Protein AF-Q9Y7H3-F1 (afdb_monomer)

Sequence (99 aa):
MFSEVKSAMQKPTRKYTYREVDESEVISALEDLFVIRPQTLRNICKHFVSELTLGLKEDGHTLKMIPSYVTRRPTGKETGSYLALDLGGTNFRVCEVYL

Radius of gyration: 32.37 Å; Cα contacts (8 Å, |Δi|>4): 47; chains: 1; bounding box: 44×62×95 Å

Structure (mmCIF, N/CA/C/O backbone):
data_AF-Q9Y7H3-F1
#
_entry.id   AF-Q9Y7H3-F1
#
loop_
_atom_site.group_PDB
_atom_site.id
_atom_site.type_symbol
_atom_site.label_atom_id
_atom_site.label_alt_id
_atom_site.label_comp_id
_atom_site.label_asym_id
_atom_site.label_entity_id
_atom_site.label_seq_id
_atom_site.pdbx_PDB_ins_code
_atom_site.Cartn_x
_atom_site.Cartn_y
_atom_site.Cartn_z
_atom_site.occupancy
_atom_site.B_iso_or_equiv
_atom_site.auth_seq_id
_atom_site.auth_comp_id
_atom_site.auth_asym_id
_atom_site.auth_atom_id
_atom_site.pdbx_PDB_model_num
ATOM 1 N N . MET A 1 1 ? 18.268 -50.950 -66.912 1.00 42.12 1 MET A N 1
ATOM 2 C CA . MET A 1 1 ? 17.359 -49.828 -67.224 1.00 42.12 1 MET A CA 1
ATOM 3 C C . MET A 1 1 ? 16.763 -49.295 -65.919 1.00 42.12 1 MET A C 1
ATOM 5 O O . MET A 1 1 ? 15.560 -49.300 -65.727 1.00 42.12 1 MET A O 1
ATOM 9 N N . PHE A 1 2 ? 17.631 -48.914 -64.977 1.00 36.56 2 PHE A N 1
ATOM 10 C CA . PHE A 1 2 ? 17.257 -48.379 -63.665 1.00 36.56 2 PHE A CA 1
ATOM 11 C C . PHE A 1 2 ? 17.899 -46.999 -63.557 1.00 36.56 2 PHE A C 1
ATOM 13 O O . PHE A 1 2 ? 18.982 -46.857 -63.000 1.00 36.56 2 PHE A O 1
ATOM 20 N N . SER A 1 3 ? 17.299 -46.003 -64.204 1.00 38.12 3 SER A N 1
ATOM 21 C CA . SER A 1 3 ? 17.859 -44.648 -64.233 1.00 38.12 3 SER A CA 1
ATOM 22 C C . SER A 1 3 ? 16.806 -43.555 -64.384 1.00 38.12 3 SER A C 1
ATOM 24 O O . SER A 1 3 ? 17.109 -42.519 -64.956 1.00 38.12 3 SER A O 1
ATOM 26 N N . GLU A 1 4 ? 15.586 -43.746 -63.876 1.00 49.88 4 GLU A N 1
ATOM 27 C CA . GLU A 1 4 ? 14.541 -42.713 -63.962 1.00 49.88 4 GLU A CA 1
ATOM 28 C C . GLU A 1 4 ? 13.624 -42.696 -62.736 1.00 49.88 4 GLU A C 1
ATOM 30 O O . GLU A 1 4 ? 12.419 -42.862 -62.844 1.00 49.88 4 GLU A O 1
ATOM 35 N N . VAL A 1 5 ? 14.173 -42.466 -61.541 1.00 50.09 5 VAL A N 1
ATOM 36 C CA . VAL A 1 5 ? 13.374 -41.923 -60.428 1.00 50.09 5 VAL A CA 1
ATOM 37 C C . VAL A 1 5 ? 14.278 -41.091 -59.524 1.00 50.09 5 VAL A C 1
ATOM 39 O O . VAL A 1 5 ? 14.807 -41.649 -58.577 1.00 50.09 5 VAL A O 1
ATOM 42 N N . LYS A 1 6 ? 14.471 -39.792 -59.809 1.00 41.72 6 LYS A N 1
ATOM 43 C CA . LYS A 1 6 ? 14.640 -38.693 -58.818 1.00 41.72 6 LYS A CA 1
ATOM 44 C C . LYS A 1 6 ? 14.472 -37.336 -59.519 1.00 41.72 6 LYS A C 1
ATOM 46 O O . LYS A 1 6 ? 15.415 -36.561 -59.636 1.00 41.72 6 LYS A O 1
ATOM 51 N N . SER A 1 7 ? 13.262 -37.056 -60.005 1.00 43.91 7 SER A N 1
ATOM 52 C CA . SER A 1 7 ? 12.891 -35.698 -60.411 1.00 43.91 7 SER A CA 1
ATOM 53 C C . SER A 1 7 ? 12.500 -34.876 -59.179 1.00 43.91 7 SER A C 1
ATOM 55 O O . SER A 1 7 ? 11.591 -35.240 -58.439 1.00 43.91 7 SER A O 1
ATOM 57 N N . ALA A 1 8 ? 13.259 -33.799 -58.976 1.00 54.97 8 ALA A N 1
ATOM 58 C CA . ALA A 1 8 ? 12.894 -32.520 -58.373 1.00 54.97 8 ALA A CA 1
ATOM 59 C C . ALA A 1 8 ? 12.060 -32.500 -57.072 1.00 54.97 8 ALA A C 1
ATOM 61 O O . ALA A 1 8 ? 10.844 -32.350 -57.089 1.00 54.97 8 ALA A O 1
ATOM 62 N N . MET A 1 9 ? 12.761 -32.413 -55.937 1.00 47.75 9 MET A N 1
ATOM 63 C CA . MET A 1 9 ? 12.368 -31.528 -54.830 1.00 47.75 9 MET A CA 1
ATOM 64 C C . MET A 1 9 ? 13.626 -30.941 -54.177 1.00 47.75 9 MET A C 1
ATOM 66 O O . MET A 1 9 ? 14.034 -31.336 -53.085 1.00 47.75 9 MET A O 1
ATOM 70 N N . GLN A 1 10 ? 14.264 -29.983 -54.853 1.00 49.62 10 GLN A N 1
ATOM 71 C CA . GLN A 1 10 ? 15.237 -29.111 -54.198 1.00 49.62 10 GLN A CA 1
ATOM 72 C C . GLN A 1 10 ? 14.445 -28.170 -53.277 1.00 49.62 10 GLN A C 1
ATOM 74 O O . GLN A 1 10 ? 13.910 -27.155 -53.721 1.00 49.62 10 GLN A O 1
ATOM 79 N N . LYS A 1 11 ? 14.302 -28.530 -51.996 1.00 42.25 11 LYS A N 1
ATOM 80 C CA . LYS A 1 11 ? 13.729 -27.616 -50.997 1.00 42.25 11 LYS A CA 1
ATOM 81 C C . LYS A 1 11 ? 14.618 -26.366 -50.943 1.00 42.25 11 LYS A C 1
ATOM 83 O O . LYS A 1 11 ? 15.838 -26.528 -50.874 1.00 42.25 11 LYS A O 1
ATOM 88 N N . PRO A 1 12 ? 14.065 -25.143 -50.984 1.00 46.38 12 PRO A N 1
ATOM 89 C CA . PRO A 1 12 ? 14.879 -23.940 -50.911 1.00 46.38 12 PRO A CA 1
ATOM 90 C C . PRO A 1 12 ? 15.549 -23.887 -49.536 1.00 46.38 12 PRO A C 1
ATOM 92 O O . PRO A 1 12 ? 14.916 -23.569 -48.531 1.00 46.38 12 PRO A O 1
ATOM 95 N N . THR A 1 13 ? 16.837 -24.220 -49.469 1.00 56.69 13 THR A N 1
ATOM 96 C CA . THR A 1 13 ? 17.657 -23.997 -48.279 1.00 56.69 13 THR A CA 1
ATOM 97 C C . THR A 1 13 ? 17.943 -22.506 -48.208 1.00 56.69 13 THR A C 1
ATOM 99 O O . THR A 1 13 ? 18.918 -22.001 -48.765 1.00 56.69 13 THR A O 1
ATOM 102 N N . ARG A 1 14 ? 17.034 -21.768 -47.567 1.00 62.16 14 ARG A N 1
ATOM 103 C CA . ARG A 1 14 ? 17.245 -20.362 -47.235 1.00 62.16 14 ARG A CA 1
ATOM 104 C C . ARG A 1 14 ? 18.494 -20.306 -46.351 1.00 62.16 14 ARG A C 1
ATOM 106 O O . ARG A 1 14 ? 18.481 -20.817 -45.235 1.00 62.16 14 ARG A O 1
ATOM 113 N N . LYS A 1 15 ? 19.597 -19.770 -46.880 1.00 55.81 15 LYS A N 1
ATOM 114 C CA . LYS A 1 15 ? 20.834 -19.577 -46.117 1.00 55.81 15 LYS A CA 1
ATOM 115 C C . LYS A 1 15 ? 20.552 -18.520 -45.051 1.00 55.81 15 LYS A C 1
ATOM 117 O O . LYS A 1 15 ? 20.526 -17.334 -45.359 1.00 55.81 15 LYS A O 1
ATOM 122 N N . TYR A 1 16 ? 20.282 -18.948 -43.823 1.00 56.31 16 TYR A N 1
ATOM 123 C CA . TYR A 1 16 ? 20.305 -18.051 -42.677 1.00 56.31 16 TYR A CA 1
ATOM 124 C C . TYR A 1 16 ? 21.769 -17.769 -42.356 1.00 56.31 16 TYR A C 1
ATOM 126 O O . TYR A 1 16 ? 22.506 -18.655 -41.935 1.00 56.31 16 TYR A O 1
ATOM 134 N N . THR A 1 17 ? 22.210 -16.546 -42.616 1.00 57.94 17 THR A N 1
ATOM 135 C CA . THR A 1 17 ? 23.464 -16.037 -42.066 1.00 57.94 17 THR A CA 1
ATOM 136 C C . THR A 1 17 ? 23.180 -15.596 -40.639 1.00 57.94 17 THR A C 1
ATOM 138 O O . THR A 1 17 ? 22.495 -14.593 -40.435 1.00 57.94 17 THR A O 1
ATOM 141 N N . TYR A 1 18 ? 23.663 -16.353 -39.655 1.00 59.81 18 TYR A N 1
ATOM 142 C CA . TYR A 1 18 ? 23.725 -15.862 -38.283 1.00 59.81 18 TYR A CA 1
ATOM 143 C C . TYR A 1 18 ? 24.751 -14.731 -38.258 1.00 59.81 18 TYR A C 1
ATOM 145 O O . TYR A 1 18 ? 25.905 -14.931 -38.635 1.00 59.81 18 TYR A O 1
ATOM 153 N N . ARG A 1 19 ? 24.311 -13.526 -37.889 1.00 71.06 19 ARG A N 1
ATOM 154 C CA . ARG A 1 19 ? 25.246 -12.481 -37.477 1.00 71.06 19 ARG A CA 1
ATOM 155 C C . ARG A 1 19 ? 25.797 -12.928 -36.129 1.00 71.06 19 ARG A C 1
ATOM 157 O O . ARG A 1 19 ? 25.005 -13.319 -35.273 1.00 71.06 19 ARG A O 1
ATOM 164 N N . GLU A 1 20 ? 27.111 -12.893 -35.953 1.00 72.69 20 GLU A N 1
ATOM 165 C CA . GLU A 1 20 ? 27.669 -12.917 -34.603 1.00 72.69 20 GLU A CA 1
ATOM 166 C C . GLU A 1 20 ? 27.073 -11.719 -33.866 1.00 72.69 20 GLU A C 1
ATOM 168 O O . GLU A 1 20 ? 27.152 -10.582 -34.336 1.00 72.69 20 GLU A O 1
ATOM 173 N N . VAL A 1 21 ? 26.343 -12.016 -32.798 1.00 75.25 21 VAL A N 1
ATOM 174 C CA . VAL A 1 21 ? 25.730 -11.008 -31.947 1.00 75.25 21 VAL A CA 1
ATOM 175 C C . VAL A 1 21 ? 26.715 -10.761 -30.825 1.00 75.25 21 VAL A C 1
ATOM 177 O O . VAL A 1 21 ? 27.121 -11.704 -30.148 1.00 75.25 21 VAL A O 1
ATOM 180 N N . ASP A 1 22 ? 27.100 -9.507 -30.644 1.00 85.38 22 ASP A N 1
ATOM 181 C CA . ASP A 1 22 ? 27.844 -9.115 -29.462 1.00 85.38 22 ASP A CA 1
ATOM 182 C C . ASP A 1 22 ? 26.903 -9.210 -28.253 1.00 85.38 22 ASP A C 1
ATOM 184 O O . ASP A 1 22 ? 25.923 -8.470 -28.139 1.00 85.38 22 ASP A O 1
ATOM 188 N N . GLU A 1 23 ? 27.174 -10.161 -27.361 1.00 88.56 23 GLU A N 1
ATOM 189 C CA . GLU A 1 23 ? 26.385 -10.367 -26.145 1.00 88.56 23 GLU A CA 1
ATOM 190 C C . GLU A 1 23 ? 26.326 -9.095 -25.290 1.00 88.56 23 GLU A C 1
ATOM 192 O O . GLU A 1 23 ? 25.303 -8.828 -24.658 1.00 88.56 23 GLU A O 1
ATOM 197 N N . SER A 1 24 ? 27.380 -8.271 -25.314 1.00 89.44 24 SER A N 1
ATOM 198 C CA . SER A 1 24 ? 27.429 -7.024 -24.552 1.00 89.44 24 SER A CA 1
ATOM 199 C C . SER A 1 24 ? 26.445 -5.975 -25.078 1.00 89.44 24 SER A C 1
ATOM 201 O O . SER A 1 24 ? 25.815 -5.275 -24.283 1.00 89.44 24 SER A O 1
ATOM 203 N N .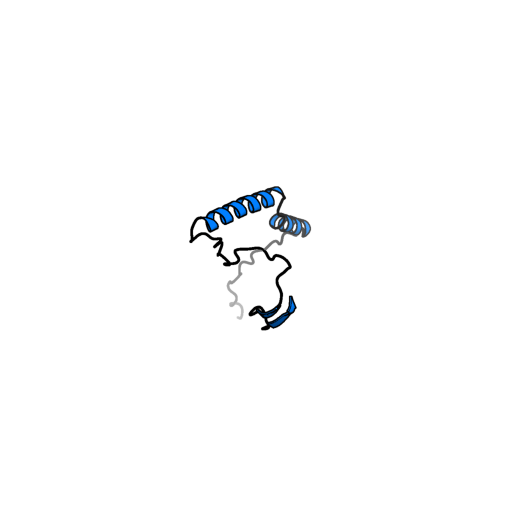 GLU A 1 25 ? 26.229 -5.923 -26.396 1.00 89.31 25 GLU A N 1
ATOM 204 C CA . GLU A 1 25 ? 25.244 -5.038 -27.027 1.00 89.31 25 GLU A CA 1
ATOM 205 C C . GLU A 1 25 ? 23.820 -5.441 -26.624 1.00 89.31 25 GLU A C 1
ATOM 207 O O . GLU A 1 25 ? 22.995 -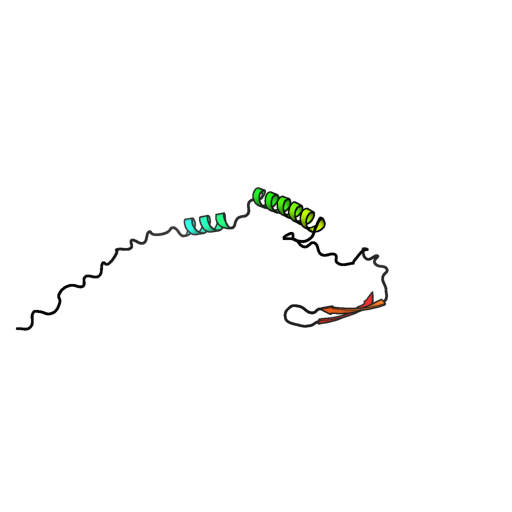4.592 -26.278 1.00 89.31 25 GLU A O 1
ATOM 212 N N . VAL A 1 26 ? 23.542 -6.748 -26.589 1.00 92.81 26 VAL A N 1
ATOM 213 C CA . VAL A 1 26 ? 22.238 -7.272 -26.159 1.00 92.81 26 VAL A CA 1
ATOM 214 C C . VAL A 1 26 ? 21.992 -6.991 -24.683 1.00 92.81 26 VAL A C 1
ATOM 216 O O . VAL A 1 26 ? 20.903 -6.542 -24.324 1.00 92.81 26 VAL A O 1
ATOM 219 N N . ILE A 1 27 ? 22.985 -7.236 -23.825 1.00 94.81 27 ILE A N 1
ATOM 220 C CA . ILE A 1 27 ? 22.866 -6.990 -22.385 1.00 94.81 27 ILE A CA 1
ATOM 221 C C . ILE A 1 27 ? 22.632 -5.502 -22.123 1.00 94.81 27 ILE A C 1
ATO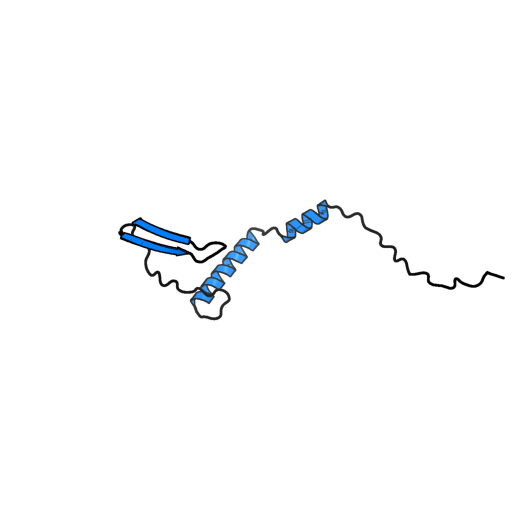M 223 O O . ILE A 1 27 ? 21.685 -5.169 -21.419 1.00 94.81 27 ILE A O 1
ATOM 227 N N . SER A 1 28 ? 23.403 -4.609 -22.748 1.00 94.62 28 SER A N 1
ATOM 228 C CA . SER A 1 28 ? 23.218 -3.163 -22.586 1.00 94.62 28 SER A CA 1
ATOM 229 C C . SER A 1 28 ? 21.832 -2.703 -23.049 1.00 94.62 28 SER A C 1
ATOM 231 O O . SER A 1 28 ? 21.197 -1.895 -22.372 1.00 94.62 28 SER A O 1
ATOM 233 N N . ALA A 1 29 ? 21.327 -3.239 -24.164 1.00 93.75 29 ALA A N 1
ATOM 234 C CA . ALA A 1 29 ? 19.982 -2.927 -24.638 1.00 93.75 29 ALA A CA 1
ATOM 235 C C . ALA A 1 29 ? 18.893 -3.422 -23.669 1.00 93.75 29 ALA A C 1
ATOM 237 O O . ALA A 1 29 ? 17.899 -2.730 -23.448 1.00 93.75 29 ALA A O 1
ATOM 238 N N . LEU A 1 30 ? 19.073 -4.605 -23.070 1.00 95.38 30 LEU A N 1
ATOM 239 C CA . LEU A 1 30 ? 18.165 -5.125 -22.046 1.00 95.38 30 LEU A CA 1
ATOM 240 C C . LEU A 1 30 ? 18.215 -4.278 -20.774 1.00 95.38 30 LEU A C 1
ATOM 242 O O . LEU A 1 30 ? 17.166 -3.942 -20.232 1.00 95.38 30 LEU A O 1
ATOM 246 N N . GLU A 1 31 ? 19.402 -3.892 -20.312 1.00 95.50 31 GLU A N 1
ATOM 247 C CA . G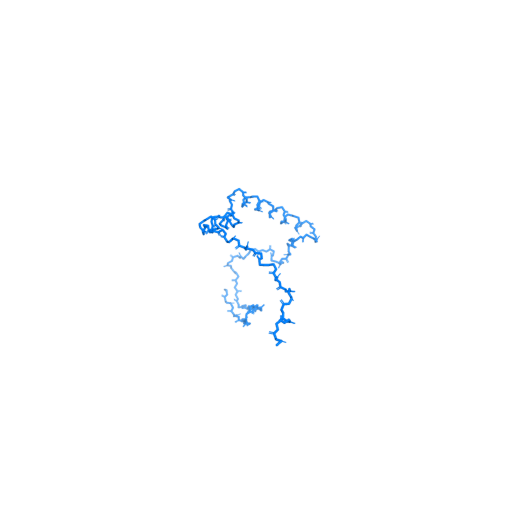LU A 1 31 ? 19.555 -3.011 -19.155 1.00 95.50 31 GLU A CA 1
ATOM 248 C C . GLU A 1 31 ? 18.808 -1.694 -19.372 1.00 95.50 31 GLU A C 1
ATOM 250 O O . GLU A 1 31 ? 17.994 -1.306 -18.534 1.00 95.50 31 GLU A O 1
ATOM 255 N N . ASP A 1 32 ? 18.980 -1.053 -20.528 1.00 94.19 32 ASP A N 1
ATOM 256 C CA . ASP A 1 32 ? 18.290 0.199 -20.845 1.00 94.19 32 ASP A CA 1
ATOM 257 C C . ASP A 1 32 ? 16.756 0.068 -20.867 1.00 94.19 32 ASP A C 1
ATOM 259 O O . ASP A 1 32 ? 16.060 1.025 -20.515 1.00 94.19 32 ASP A O 1
ATOM 263 N N . LEU A 1 33 ? 16.207 -1.102 -21.220 1.00 95.56 33 LEU A N 1
ATOM 264 C CA . LEU A 1 33 ? 14.760 -1.359 -21.174 1.00 95.56 33 LEU A CA 1
ATOM 265 C C . LEU A 1 33 ? 14.206 -1.409 -19.743 1.00 95.56 33 LEU A C 1
ATOM 267 O O . LEU A 1 33 ? 13.047 -1.049 -19.526 1.00 95.56 33 LEU A O 1
ATOM 271 N N . PHE A 1 34 ? 15.008 -1.853 -18.772 1.00 95.62 34 PHE A N 1
ATOM 272 C CA . PHE A 1 34 ? 14.571 -2.044 -17.384 1.00 95.62 34 PHE A CA 1
ATOM 273 C C . PHE A 1 34 ? 15.089 -0.968 -16.418 1.00 95.62 34 PHE A C 1
ATOM 275 O O . PHE A 1 34 ? 14.589 -0.856 -15.295 1.00 95.62 34 PHE A O 1
ATOM 282 N N . VAL A 1 35 ? 16.041 -0.130 -16.837 1.00 95.88 35 VAL A N 1
ATOM 283 C CA . VAL A 1 35 ? 16.539 0.988 -16.031 1.00 95.88 35 VAL A CA 1
ATOM 284 C C . VAL A 1 35 ? 15.503 2.112 -15.974 1.00 95.88 35 VAL A C 1
ATOM 286 O O . VAL A 1 35 ? 15.281 2.875 -16.916 1.00 95.88 35 VAL A O 1
ATOM 289 N N . ILE A 1 36 ? 14.913 2.296 -14.794 1.00 96.25 36 ILE A N 1
ATOM 290 C CA . ILE A 1 36 ? 14.048 3.442 -14.515 1.00 96.25 36 ILE A CA 1
ATOM 291 C C . ILE A 1 36 ? 14.916 4.630 -14.097 1.00 96.25 36 ILE A C 1
ATOM 293 O O . ILE A 1 36 ? 15.408 4.716 -12.972 1.00 96.25 36 ILE A O 1
ATOM 297 N N . ARG A 1 37 ? 15.073 5.598 -15.003 1.00 96.12 37 ARG A N 1
ATOM 298 C CA . ARG A 1 37 ? 15.815 6.835 -14.720 1.00 96.12 37 ARG A CA 1
ATOM 299 C C . ARG A 1 37 ? 15.099 7.676 -13.646 1.00 96.12 37 ARG A C 1
ATOM 301 O O . ARG A 1 37 ? 13.864 7.700 -13.609 1.00 96.12 37 ARG A O 1
ATOM 308 N N . PRO A 1 38 ? 15.825 8.470 -12.833 1.00 97.75 38 PRO A N 1
ATOM 309 C CA . PRO A 1 38 ? 15.225 9.265 -11.753 1.00 97.75 38 PRO A CA 1
ATOM 310 C C . PRO A 1 38 ? 14.111 10.225 -12.197 1.00 97.75 38 PRO A C 1
ATOM 312 O O . PRO A 1 38 ? 13.198 10.530 -11.431 1.00 97.75 38 PRO A O 1
ATOM 315 N N . GLN A 1 39 ? 14.166 10.737 -13.430 1.00 97.88 39 GLN A N 1
ATOM 316 C CA . GLN A 1 39 ? 13.094 11.575 -13.973 1.00 97.88 39 GLN A CA 1
ATOM 317 C C . GLN A 1 39 ? 11.810 10.776 -14.217 1.00 97.88 39 GLN A C 1
ATOM 319 O O . GLN A 1 39 ? 10.731 11.230 -13.840 1.00 97.88 39 GLN A O 1
ATOM 324 N N . THR A 1 40 ? 11.931 9.583 -14.799 1.00 97.62 40 THR A N 1
ATOM 325 C CA . THR A 1 40 ? 10.806 8.674 -15.030 1.00 97.62 40 THR A CA 1
ATOM 326 C C . THR A 1 40 ? 10.158 8.283 -13.709 1.00 97.62 40 THR A C 1
ATOM 328 O O . THR A 1 40 ? 8.945 8.406 -13.577 1.00 97.62 40 THR A O 1
ATOM 331 N N . LEU A 1 41 ? 10.955 7.933 -12.692 1.00 98.19 41 LEU A N 1
ATOM 332 C CA . LEU A 1 41 ? 10.432 7.607 -11.363 1.00 98.19 41 LEU A CA 1
ATOM 333 C C . LEU A 1 41 ? 9.648 8.775 -10.748 1.00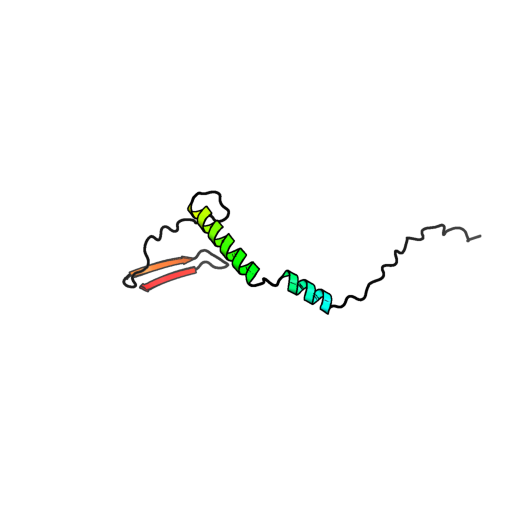 98.19 41 LEU A C 1
ATOM 335 O O . LEU A 1 41 ? 8.539 8.587 -10.257 1.00 98.19 41 LEU A O 1
ATOM 339 N N . ARG A 1 42 ? 10.171 10.005 -10.836 1.00 98.56 42 ARG A N 1
ATOM 340 C CA . ARG A 1 42 ? 9.449 11.201 -10.368 1.00 98.56 42 ARG A CA 1
ATOM 341 C C . ARG A 1 42 ? 8.120 11.400 -11.097 1.00 98.56 42 ARG A C 1
ATOM 343 O O . ARG A 1 42 ? 7.143 11.792 -10.464 1.00 98.56 42 ARG A O 1
ATOM 350 N N . ASN A 1 43 ? 8.072 11.135 -12.401 1.00 98.50 43 ASN A N 1
ATOM 351 C CA . ASN A 1 43 ? 6.839 11.229 -13.183 1.00 98.50 43 ASN A CA 1
ATOM 352 C C . ASN A 1 43 ? 5.827 10.148 -12.772 1.00 98.50 43 ASN A C 1
ATOM 354 O O . ASN A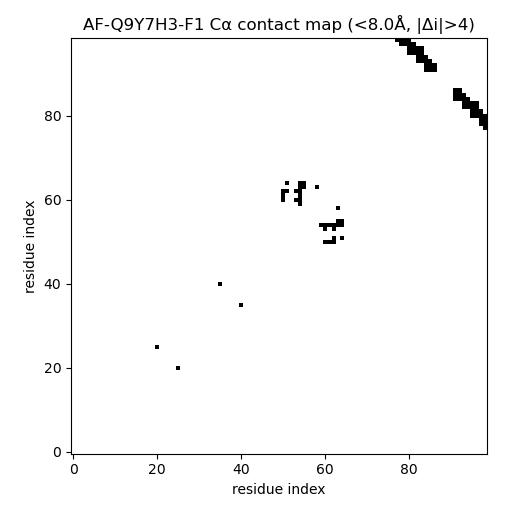 1 43 ? 4.654 10.471 -12.595 1.00 98.50 43 ASN A O 1
ATOM 358 N N . ILE A 1 44 ? 6.283 8.912 -12.541 1.00 98.31 44 ILE A N 1
ATOM 359 C CA . ILE A 1 44 ? 5.450 7.819 -12.018 1.00 98.31 44 ILE A CA 1
ATOM 360 C C . ILE A 1 44 ? 4.854 8.214 -10.665 1.00 98.31 44 ILE A C 1
ATOM 362 O O . ILE A 1 44 ? 3.642 8.142 -10.500 1.00 98.31 44 ILE A O 1
ATOM 366 N N . CYS A 1 45 ? 5.663 8.712 -9.723 1.00 98.44 45 CYS A N 1
ATOM 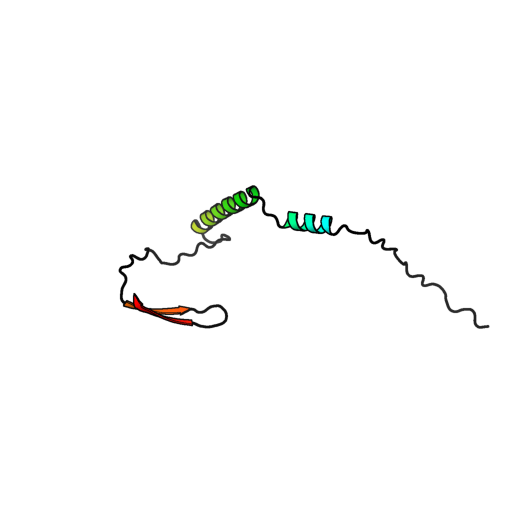367 C CA . CYS A 1 45 ? 5.168 9.139 -8.411 1.00 98.44 45 CYS A CA 1
ATOM 368 C C . CYS A 1 45 ? 4.122 10.256 -8.520 1.00 98.44 45 CYS A C 1
ATOM 370 O O . CYS A 1 45 ? 3.095 10.203 -7.849 1.00 98.44 45 CYS A O 1
ATOM 372 N N . LYS A 1 46 ? 4.354 11.259 -9.379 1.00 98.50 46 LYS A N 1
ATOM 373 C CA . LYS A 1 46 ? 3.383 12.340 -9.616 1.00 98.50 46 LYS A CA 1
ATOM 374 C C . LYS A 1 46 ? 2.060 11.806 -10.156 1.00 98.50 46 LYS A C 1
ATOM 376 O O . LYS A 1 46 ? 1.005 12.205 -9.673 1.00 98.50 46 LYS A O 1
ATOM 381 N N . HIS A 1 47 ? 2.121 10.907 -11.135 1.00 98.12 47 HIS A N 1
ATOM 382 C CA . HIS A 1 47 ? 0.925 10.285 -11.688 1.00 98.12 47 HIS A CA 1
ATOM 383 C C . HIS A 1 47 ? 0.203 9.434 -10.636 1.00 98.12 47 HIS A C 1
ATOM 385 O O . HIS A 1 47 ? -1.003 9.567 -10.473 1.00 98.12 47 HIS A O 1
ATOM 391 N N . PHE A 1 48 ? 0.940 8.663 -9.836 1.00 98.25 48 PHE A N 1
ATOM 392 C CA . PHE A 1 48 ? 0.372 7.852 -8.762 1.00 98.25 48 PHE A CA 1
ATOM 393 C C . PHE A 1 48 ? -0.374 8.705 -7.724 1.00 98.25 48 PHE A C 1
ATOM 395 O O . PHE A 1 48 ? -1.483 8.367 -7.330 1.00 98.25 48 PHE A O 1
ATOM 402 N N . VAL A 1 49 ? 0.178 9.860 -7.330 1.00 98.06 49 VAL A N 1
ATOM 403 C CA . VAL A 1 49 ? -0.508 10.816 -6.437 1.00 98.06 49 VAL A CA 1
ATOM 404 C C . VAL A 1 49 ? -1.802 11.364 -7.058 1.00 98.06 49 VAL A C 1
ATOM 406 O O . VAL A 1 49 ? -2.795 11.544 -6.348 1.00 98.06 49 VAL A O 1
ATOM 409 N N . SER A 1 50 ? -1.821 11.596 -8.373 1.00 97.31 50 SER A N 1
ATOM 410 C CA . SER A 1 50 ? -3.043 11.984 -9.089 1.00 97.31 50 SER A CA 1
ATOM 411 C C . SER A 1 50 ? -4.104 10.884 -9.017 1.00 97.31 50 SER A C 1
ATOM 413 O O . SER A 1 50 ? -5.245 11.169 -8.664 1.00 97.31 50 SER A O 1
ATOM 415 N N . GLU A 1 51 ? -3.729 9.628 -9.269 1.00 97.56 51 GLU A N 1
ATOM 416 C CA . GLU A 1 51 ? -4.649 8.484 -9.196 1.00 97.56 51 GLU A CA 1
ATOM 417 C C . GLU A 1 51 ? -5.203 8.271 -7.778 1.00 97.56 51 GLU A C 1
ATOM 419 O O . GLU A 1 51 ? -6.389 7.994 -7.617 1.00 97.56 51 GLU A O 1
ATOM 424 N N . LEU A 1 52 ? -4.383 8.469 -6.735 1.00 98.00 52 LEU A N 1
ATOM 425 C CA . LEU A 1 52 ? -4.850 8.438 -5.340 1.00 98.00 52 LEU A CA 1
ATOM 426 C C . LEU A 1 52 ? -5.919 9.510 -5.084 1.00 98.00 52 LEU A C 1
ATOM 428 O O . LEU A 1 52 ? -6.905 9.259 -4.396 1.00 98.00 52 LEU A O 1
ATOM 432 N N . THR A 1 53 ? -5.724 10.707 -5.642 1.00 97.25 53 THR A N 1
ATOM 433 C CA . THR A 1 53 ? -6.665 11.826 -5.492 1.00 97.25 53 THR A CA 1
ATOM 434 C C . THR A 1 53 ? -7.984 11.542 -6.209 1.00 97.25 53 THR A C 1
ATOM 436 O O . THR A 1 53 ? -9.047 11.831 -5.664 1.00 97.25 53 THR A O 1
ATOM 439 N N . LEU A 1 54 ? -7.928 10.952 -7.406 1.00 96.44 54 LEU A N 1
ATOM 440 C CA . LEU A 1 54 ? -9.118 10.546 -8.156 1.00 96.44 54 LEU A CA 1
ATOM 441 C C . LEU A 1 54 ? -9.893 9.447 -7.424 1.00 96.44 54 LEU A C 1
ATOM 443 O O . LEU A 1 54 ? -11.096 9.592 -7.220 1.00 96.44 54 LEU A O 1
ATOM 447 N N . GLY A 1 55 ? -9.198 8.418 -6.936 1.00 96.88 55 GLY A N 1
ATOM 448 C CA . GLY A 1 55 ? -9.813 7.319 -6.191 1.00 96.88 55 GLY A CA 1
ATOM 449 C C . GLY A 1 55 ? -10.488 7.737 -4.883 1.00 96.88 55 GLY A C 1
ATOM 450 O O . GLY A 1 55 ? -11.428 7.088 -4.446 1.00 96.88 55 GLY A O 1
ATOM 451 N N . LEU A 1 56 ? -10.040 8.829 -4.252 1.00 97.12 56 LEU A N 1
ATOM 452 C CA . LEU A 1 56 ? -10.701 9.394 -3.068 1.00 97.12 56 LEU A CA 1
ATOM 453 C C . LEU A 1 56 ? -11.937 10.240 -3.403 1.00 97.12 56 LEU A C 1
ATOM 455 O O . LEU A 1 56 ? -12.736 10.520 -2.510 1.00 97.12 56 LEU A O 1
ATOM 459 N N . LYS A 1 57 ? -12.067 10.712 -4.647 1.00 96.19 57 LYS A N 1
ATOM 460 C CA . LYS A 1 57 ? -13.132 11.633 -5.052 1.00 96.19 57 LYS A CA 1
ATOM 461 C C . LYS A 1 57 ? -14.424 10.900 -5.397 1.00 96.19 57 LYS A C 1
ATOM 463 O O . LYS A 1 57 ? -15.497 11.377 -5.038 1.00 96.19 57 LYS A O 1
ATOM 468 N N . GLU A 1 58 ? -14.322 9.789 -6.118 1.00 92.12 58 GLU A N 1
ATOM 469 C CA . GLU A 1 58 ? -15.465 8.996 -6.573 1.00 92.12 58 GLU A CA 1
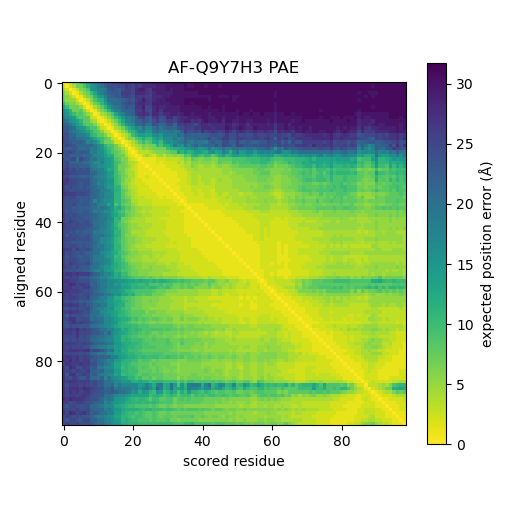ATOM 470 C C . GLU A 1 58 ? -15.056 7.546 -6.864 1.00 92.12 58 GLU A C 1
ATOM 472 O O . GLU A 1 58 ? -13.882 7.245 -7.083 1.00 92.12 58 GLU A O 1
ATOM 477 N N . ASP A 1 59 ? -16.038 6.648 -6.887 1.00 91.06 59 ASP A N 1
ATOM 478 C CA . ASP A 1 59 ? -15.823 5.248 -7.246 1.00 91.06 59 ASP A CA 1
ATOM 479 C C . ASP A 1 59 ? -15.601 5.074 -8.760 1.00 91.06 59 ASP A C 1
ATOM 481 O O . ASP A 1 59 ? -15.993 5.906 -9.576 1.00 91.06 59 ASP A O 1
ATOM 485 N N . GLY A 1 60 ? -15.014 3.940 -9.153 1.00 90.06 60 GLY A N 1
ATOM 486 C CA . GLY A 1 60 ? -14.833 3.568 -10.565 1.00 90.06 60 GLY A CA 1
ATOM 487 C C . GLY A 1 60 ? -13.463 3.909 -11.160 1.00 90.06 60 GLY A C 1
ATOM 488 O O . GLY A 1 60 ? -13.200 3.547 -12.305 1.00 90.06 60 GLY A O 1
ATOM 489 N N . HIS A 1 61 ? -12.571 4.529 -10.383 1.00 93.56 61 HIS A N 1
ATOM 490 C CA . HIS A 1 61 ? -11.162 4.716 -10.746 1.00 93.56 61 HIS A CA 1
ATOM 491 C C . HIS A 1 61 ? -10.326 3.451 -10.504 1.00 93.56 61 HIS A C 1
ATOM 493 O O . HIS A 1 61 ? -10.710 2.551 -9.751 1.00 93.56 61 HIS A O 1
ATOM 499 N N . THR A 1 62 ? -9.146 3.390 -11.130 1.00 94.06 62 THR A N 1
ATOM 500 C CA . THR A 1 62 ? -8.212 2.256 -11.012 1.00 94.06 62 THR A CA 1
ATOM 501 C C . THR A 1 62 ? -7.821 1.987 -9.557 1.00 94.06 62 THR A C 1
ATOM 503 O O . THR A 1 62 ? -7.796 0.836 -9.111 1.00 94.06 62 THR A O 1
ATOM 506 N N . LEU A 1 63 ? -7.529 3.049 -8.798 1.00 95.94 63 LEU A N 1
ATOM 507 C CA . LEU A 1 63 ? -7.260 2.971 -7.365 1.00 95.94 63 LEU A CA 1
ATOM 508 C C . LEU A 1 63 ? -8.558 3.185 -6.586 1.00 95.94 63 LEU A C 1
ATOM 510 O O . LEU A 1 63 ? -9.141 4.260 -6.620 1.00 95.94 63 LEU A O 1
ATOM 514 N N . LYS A 1 64 ? -8.988 2.158 -5.848 1.00 95.25 64 LYS A N 1
ATOM 515 C CA . LYS A 1 64 ? -10.289 2.143 -5.156 1.00 95.25 64 LYS A CA 1
ATOM 516 C C . LYS A 1 64 ? -10.350 2.945 -3.855 1.00 95.25 64 LYS A C 1
ATOM 518 O O . LYS A 1 64 ? -11.439 3.171 -3.357 1.00 95.25 64 LYS A O 1
ATOM 523 N N . MET A 1 65 ? -9.200 3.258 -3.252 1.00 97.06 65 MET A N 1
ATOM 524 C CA . MET A 1 65 ? -9.092 4.038 -2.005 1.00 97.06 65 MET A CA 1
ATOM 525 C C . MET A 1 65 ? -10.121 3.661 -0.913 1.00 97.06 65 MET A C 1
ATOM 527 O O . MET A 1 65 ? -10.751 4.520 -0.303 1.00 97.06 65 MET A O 1
ATOM 531 N N . ILE A 1 66 ? -10.277 2.355 -0.664 1.00 95.50 66 ILE A N 1
ATOM 532 C CA . ILE A 1 66 ? -11.342 1.789 0.181 1.00 95.50 66 ILE A CA 1
ATOM 533 C C . ILE A 1 66 ? -11.195 2.254 1.647 1.00 95.50 66 ILE A C 1
ATOM 535 O O . ILE A 1 66 ? -10.128 2.051 2.236 1.00 95.50 66 ILE A O 1
ATOM 539 N N . PRO A 1 67 ? -12.251 2.804 2.283 1.00 95.00 67 PRO A N 1
ATOM 540 C CA . PRO A 1 67 ? -12.232 3.150 3.704 1.00 95.00 67 PRO A CA 1
ATOM 541 C C . PRO A 1 67 ? -12.029 1.925 4.607 1.00 95.00 67 PRO A C 1
ATOM 543 O O . PRO A 1 67 ? -12.773 0.951 4.531 1.00 95.00 67 PRO A O 1
ATOM 546 N N . SER A 1 68 ? -11.056 1.991 5.519 1.00 96.38 68 SER A N 1
ATOM 547 C CA . SER A 1 68 ? -10.762 0.909 6.475 1.00 96.38 68 SER A CA 1
ATOM 548 C C . SER A 1 68 ? -11.603 0.954 7.757 1.00 96.38 68 SER A C 1
ATOM 550 O O . SER A 1 68 ? -11.501 0.051 8.582 1.00 96.38 68 SER A O 1
ATOM 552 N N . TYR A 1 69 ? -12.382 2.024 7.961 1.00 97.56 69 TYR A N 1
ATOM 553 C CA . TYR A 1 69 ? -13.118 2.333 9.200 1.00 97.56 69 TYR A CA 1
ATOM 554 C C . TYR A 1 69 ? -12.254 2.486 10.467 1.00 97.56 69 TYR A C 1
ATOM 556 O O . TYR A 1 69 ? -12.780 2.626 11.570 1.00 97.56 69 TYR A O 1
ATOM 564 N N . VAL A 1 70 ? -10.929 2.574 10.321 1.00 97.00 70 VAL A N 1
ATOM 565 C CA . VAL A 1 70 ? -10.019 2.973 11.401 1.00 97.00 70 VAL A CA 1
ATOM 566 C C . VAL A 1 70 ? -9.930 4.501 11.426 1.00 97.00 70 VAL A C 1
ATOM 568 O O . VAL A 1 70 ? -9.195 5.109 10.653 1.00 97.00 70 VAL A O 1
ATOM 571 N N . THR A 1 71 ? -10.705 5.138 12.305 1.00 97.38 71 THR A N 1
ATOM 572 C CA . THR A 1 71 ? -10.867 6.607 12.346 1.00 97.38 71 THR A CA 1
ATOM 573 C C . THR A 1 71 ? -9.893 7.326 13.282 1.00 97.38 71 THR A C 1
ATOM 575 O O . THR A 1 71 ? -9.835 8.556 13.289 1.00 97.38 71 THR A O 1
ATOM 578 N N . ARG A 1 72 ? -9.108 6.588 14.080 1.00 96.75 72 ARG A N 1
ATOM 579 C CA . ARG A 1 72 ? -8.144 7.154 15.033 1.00 96.75 72 ARG A CA 1
ATOM 580 C C . ARG A 1 72 ? -6.868 6.320 15.090 1.00 96.75 72 ARG A C 1
ATOM 582 O O . ARG A 1 72 ? -6.900 5.106 14.929 1.00 96.75 72 ARG A O 1
ATOM 589 N N . ARG A 1 73 ? -5.745 6.987 15.363 1.00 97.81 73 ARG A N 1
ATOM 590 C CA . ARG A 1 73 ? -4.461 6.334 15.652 1.00 97.81 73 ARG A CA 1
ATOM 591 C C . ARG A 1 73 ? -4.463 5.699 17.052 1.00 97.81 73 ARG A C 1
ATOM 593 O O . ARG A 1 73 ? -5.136 6.238 17.937 1.00 97.81 73 ARG A O 1
ATOM 600 N N . PRO A 1 74 ? -3.696 4.615 17.269 1.00 97.31 74 PRO A N 1
ATOM 601 C CA . PRO A 1 74 ? -3.496 4.059 18.602 1.00 97.31 74 PRO A CA 1
ATOM 602 C C . PRO A 1 74 ? -2.818 5.083 19.518 1.00 97.31 74 PRO A C 1
ATOM 604 O O . PRO A 1 74 ? -2.015 5.910 19.078 1.00 97.31 74 PRO A O 1
ATOM 607 N N . THR A 1 75 ? -3.173 5.037 20.794 1.00 97.56 75 THR A N 1
ATOM 608 C CA . THR A 1 75 ? -2.678 5.939 21.839 1.00 97.56 75 THR A CA 1
ATOM 609 C C . THR A 1 75 ? -1.498 5.357 22.614 1.00 97.56 75 THR A C 1
ATOM 611 O O . THR A 1 75 ? -0.796 6.111 23.286 1.00 97.56 75 THR A O 1
ATOM 614 N N . GLY A 1 76 ? -1.285 4.041 22.533 1.00 97.44 76 GLY A N 1
ATOM 615 C CA . GLY A 1 76 ? -0.326 3.304 23.357 1.00 97.44 76 GLY A CA 1
ATOM 616 C C . GLY A 1 76 ? -0.812 3.085 24.792 1.00 97.44 76 GLY A C 1
ATOM 617 O O . GLY A 1 76 ? -0.014 2.751 25.659 1.00 97.44 76 GLY A O 1
ATOM 618 N N . LYS A 1 77 ? -2.098 3.338 25.056 1.00 97.75 77 LYS A N 1
ATOM 619 C CA . LYS A 1 77 ? -2.756 3.156 26.361 1.00 97.75 77 LYS A CA 1
ATOM 620 C C . LYS A 1 77 ? -3.910 2.160 26.295 1.00 97.75 77 LYS A C 1
ATOM 622 O O . LYS A 1 77 ? -4.644 2.007 27.266 1.00 97.75 77 LYS A O 1
ATOM 627 N N . GLU A 1 78 ? -4.126 1.563 25.130 1.00 98.06 78 GLU A N 1
ATOM 628 C CA . GLU A 1 78 ? -5.022 0.433 24.959 1.00 98.06 78 GLU A CA 1
ATOM 629 C C . GLU A 1 78 ? -4.539 -0.714 25.851 1.00 98.06 78 GLU A C 1
ATOM 631 O O . GLU A 1 78 ? -3.343 -0.971 25.915 1.00 98.06 78 GLU A O 1
ATOM 636 N N . THR A 1 79 ? -5.462 -1.376 26.541 1.00 97.94 79 THR A N 1
ATOM 637 C CA . THR A 1 79 ? -5.161 -2.527 27.394 1.00 97.94 79 THR A CA 1
ATOM 638 C C . THR A 1 79 ? -6.172 -3.634 27.146 1.00 97.94 79 THR A C 1
ATOM 640 O O . THR A 1 79 ? -7.318 -3.365 26.773 1.00 97.94 79 THR A O 1
ATOM 643 N N . GLY A 1 80 ? -5.765 -4.880 27.373 1.00 98.00 80 GLY A N 1
ATOM 644 C CA . GLY A 1 80 ? -6.649 -6.046 27.280 1.00 98.00 80 GLY A CA 1
ATOM 645 C C . GLY A 1 80 ? -6.062 -7.190 26.460 1.00 98.00 80 GLY A C 1
ATOM 646 O O . GLY A 1 80 ? -4.954 -7.089 25.939 1.00 98.00 80 GLY A O 1
ATOM 647 N N . SER A 1 81 ? -6.820 -8.287 26.362 1.00 98.19 81 SER A N 1
ATOM 648 C CA . SER A 1 81 ? -6.493 -9.426 25.498 1.00 98.19 81 SER A CA 1
ATOM 649 C C . SER A 1 81 ? -7.383 -9.428 24.254 1.00 98.19 81 SER A C 1
ATOM 651 O O . SER A 1 81 ? -8.604 -9.275 24.355 1.00 98.19 81 SER A O 1
ATOM 653 N N . TYR A 1 82 ? -6.770 -9.596 23.085 1.00 98.12 82 TYR A N 1
ATOM 654 C CA . TYR A 1 82 ? -7.421 -9.551 21.779 1.00 98.12 82 TYR A CA 1
ATOM 655 C C . TYR A 1 82 ? -7.036 -10.769 20.946 1.00 98.12 82 TYR A C 1
ATOM 657 O O . TYR A 1 82 ? -5.886 -11.191 20.957 1.00 98.12 82 TYR A O 1
ATOM 665 N N . LEU A 1 83 ? -7.971 -11.299 20.157 1.00 98.06 83 LEU A N 1
ATOM 666 C CA . LEU A 1 83 ? -7.671 -12.342 19.176 1.00 98.06 83 LEU A CA 1
ATOM 667 C C . LEU A 1 83 ? -7.451 -11.732 17.792 1.00 98.06 83 LEU A C 1
ATOM 669 O O . LEU A 1 83 ? -8.286 -10.968 17.306 1.00 98.06 83 LEU A O 1
ATOM 673 N N . ALA A 1 84 ? -6.357 -12.116 17.140 1.00 97.12 84 ALA A N 1
ATOM 674 C CA . ALA A 1 84 ? -6.093 -11.817 15.741 1.00 97.12 84 ALA A CA 1
ATOM 675 C C . ALA A 1 84 ? -6.239 -13.088 14.897 1.00 97.12 84 ALA A C 1
ATOM 677 O O . ALA A 1 84 ? -5.647 -14.127 15.200 1.00 97.12 84 ALA A O 1
ATOM 678 N N . LEU A 1 85 ? -7.025 -12.982 13.826 1.00 97.00 85 LEU A N 1
ATOM 679 C CA . LEU A 1 85 ? -7.249 -14.038 12.844 1.00 97.00 85 LEU A CA 1
ATOM 680 C C . LEU A 1 85 ? -6.690 -13.566 11.506 1.00 97.00 85 LEU A C 1
ATOM 682 O O . LEU A 1 85 ? -7.145 -12.556 10.971 1.00 97.00 85 LEU A O 1
ATOM 686 N N . ASP A 1 86 ? -5.719 -14.292 10.967 1.00 96.75 86 ASP A N 1
ATOM 687 C CA . ASP A 1 86 ? -5.104 -13.970 9.683 1.00 96.75 86 ASP A CA 1
ATOM 688 C C . ASP A 1 86 ? -5.335 -15.105 8.684 1.00 96.75 86 ASP A C 1
ATOM 690 O O . ASP A 1 86 ? -4.777 -16.202 8.793 1.00 96.75 86 ASP A O 1
ATOM 694 N N . LEU A 1 87 ? -6.216 -14.813 7.728 1.00 94.25 87 LEU A N 1
ATOM 695 C CA . LEU A 1 87 ? -6.631 -15.686 6.639 1.00 94.25 87 LEU A CA 1
ATOM 696 C C . LEU A 1 87 ? -5.953 -15.208 5.353 1.00 94.25 87 LEU A C 1
ATOM 698 O O . LEU A 1 87 ? -6.516 -14.425 4.587 1.00 94.25 87 LEU A O 1
ATOM 702 N N . GLY A 1 88 ? -4.733 -15.680 5.118 1.00 90.31 88 GLY A N 1
ATOM 703 C CA . GLY A 1 88 ? -3.966 -15.357 3.921 1.00 90.31 88 GLY A CA 1
ATOM 704 C C . GLY A 1 88 ? -2.949 -16.441 3.571 1.00 90.31 88 GLY A C 1
ATOM 705 O O . GLY A 1 88 ? -2.823 -17.444 4.269 1.00 90.31 88 GLY A O 1
ATOM 706 N N . GLY A 1 89 ? -2.204 -16.224 2.484 1.00 90.75 89 GLY A N 1
ATOM 707 C CA . GLY A 1 89 ? -1.077 -17.069 2.074 1.00 90.75 89 GLY A CA 1
ATOM 708 C C . GLY A 1 89 ? -1.370 -18.575 2.102 1.00 90.75 89 GLY A C 1
ATOM 709 O O . GLY A 1 89 ? -2.400 -19.030 1.614 1.00 90.75 89 GLY A O 1
ATOM 710 N N . THR A 1 90 ? -0.432 -19.345 2.657 1.00 93.38 90 THR A N 1
ATOM 711 C CA . THR A 1 90 ? -0.491 -20.818 2.700 1.00 93.38 90 THR A CA 1
ATOM 712 C C . THR A 1 90 ? -1.141 -21.363 3.973 1.00 93.38 90 THR A C 1
ATOM 714 O O . THR A 1 90 ? -1.646 -22.480 3.968 1.00 93.38 90 THR A O 1
ATOM 717 N N . ASN A 1 91 ? -1.107 -20.611 5.077 1.00 94.94 91 ASN A N 1
ATOM 718 C CA . ASN A 1 91 ? -1.511 -21.098 6.395 1.00 94.94 91 ASN A CA 1
ATOM 719 C C . ASN A 1 91 ? -2.430 -20.099 7.093 1.00 94.94 91 ASN A C 1
ATOM 721 O O . ASN A 1 91 ? -2.161 -18.899 7.097 1.00 94.94 91 ASN A O 1
ATOM 725 N N . PHE A 1 92 ? -3.449 -20.627 7.766 1.00 96.44 92 PHE A N 1
ATOM 726 C CA . PHE A 1 92 ? -4.284 -19.864 8.686 1.00 96.44 92 PHE A CA 1
ATOM 727 C C . PHE A 1 92 ? -3.556 -19.647 10.017 1.00 96.44 92 PHE A C 1
ATOM 729 O O . PHE A 1 92 ? -3.026 -20.599 10.596 1.00 96.44 92 PHE A O 1
ATOM 736 N N . ARG A 1 93 ? -3.533 -18.402 10.507 1.00 96.94 93 ARG A N 1
ATOM 737 C CA . ARG A 1 93 ? -2.897 -18.041 11.781 1.00 96.94 93 ARG A CA 1
ATOM 738 C C . ARG A 1 93 ? -3.914 -17.473 12.763 1.00 96.94 93 ARG A C 1
ATOM 740 O O . ARG A 1 93 ? -4.766 -16.665 12.397 1.00 96.94 93 ARG A O 1
ATOM 747 N N . VAL A 1 94 ? -3.760 -17.868 14.024 1.00 97.50 94 VAL A N 1
ATOM 748 C CA . VAL A 1 94 ? -4.514 -17.346 15.167 1.00 97.50 94 VAL A CA 1
ATOM 749 C C . VAL A 1 94 ? -3.509 -16.918 16.229 1.00 97.50 94 VAL A C 1
ATOM 751 O O . VAL A 1 94 ? -2.619 -17.700 16.562 1.00 97.50 94 VAL A O 1
ATOM 754 N N . CYS A 1 95 ? -3.630 -15.697 16.753 1.00 97.06 95 CYS A N 1
ATOM 755 C CA . CYS A 1 95 ? -2.860 -15.272 17.920 1.00 97.06 95 CYS A CA 1
ATOM 756 C C . CYS A 1 95 ? -3.728 -14.550 18.952 1.00 97.06 95 CYS A C 1
ATOM 758 O O . CYS A 1 95 ? -4.744 -13.942 18.615 1.00 97.06 95 CYS A O 1
ATOM 760 N N . GLU A 1 96 ? -3.300 -14.628 20.208 1.00 98.12 96 GLU A N 1
ATOM 761 C CA . GLU A 1 96 ? -3.793 -13.800 21.301 1.00 98.12 96 GLU A CA 1
ATOM 762 C C . GLU A 1 96 ? -2.760 -12.698 21.572 1.00 98.12 96 GLU A C 1
ATOM 764 O O . GLU A 1 96 ? -1.566 -12.975 21.701 1.00 98.12 96 GLU A O 1
ATOM 769 N N . VAL A 1 97 ? -3.211 -11.446 21.609 1.00 97.69 97 VAL A N 1
ATOM 770 C CA . VAL A 1 97 ? -2.390 -10.253 21.829 1.00 97.69 97 VAL A CA 1
ATOM 771 C C . VAL A 1 97 ? -2.780 -9.628 23.156 1.00 97.69 97 VAL A C 1
ATOM 773 O O . VAL A 1 97 ? -3.933 -9.243 23.338 1.00 97.69 97 VAL A O 1
ATOM 776 N N . TYR A 1 98 ? -1.799 -9.468 24.039 1.00 97.19 98 TY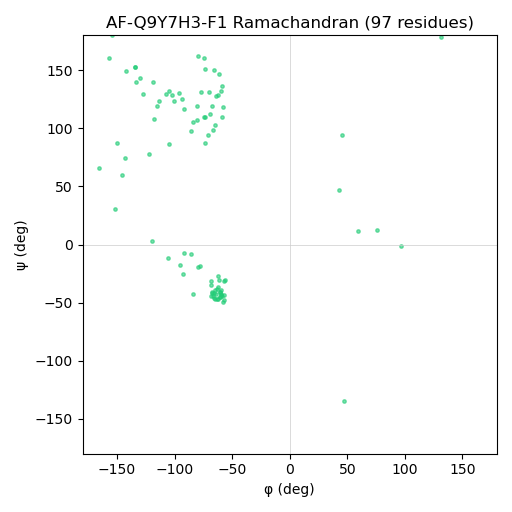R A N 1
ATOM 777 C CA . TYR A 1 98 ? -1.937 -8.731 25.291 1.00 97.19 98 TYR A CA 1
ATOM 778 C C . TYR A 1 98 ? -1.339 -7.332 25.124 1.00 97.19 98 TYR A C 1
ATOM 780 O O . TYR A 1 98 ? -0.170 -7.213 24.745 1.00 97.19 98 TYR A O 1
ATOM 788 N N . LEU A 1 99 ? -2.146 -6.300 25.383 1.00 95.62 99 LEU A N 1
ATOM 789 C CA . LEU A 1 99 ? -1.751 -4.885 25.368 1.00 95.62 99 LEU A CA 1
ATOM 790 C C . LEU A 1 99 ? -1.674 -4.319 26.788 1.00 95.62 99 LEU A C 1
ATOM 792 O O . LEU A 1 99 ? -2.601 -4.615 27.586 1.00 95.62 99 LEU A O 1
#

Solvent-accessible surface area (backbone atoms only — not comparable to full-atom values): 6775 Å² total; per-residue (Å²): 143,88,84,85,88,83,85,83,81,82,72,84,77,76,81,78,79,78,72,89,71,60,64,66,61,53,49,52,53,52,49,62,73,70,58,78,48,75,68,57,52,52,50,50,52,54,51,51,56,51,42,52,53,48,13,68,72,45,88,90,46,95,44,66,67,73,83,84,85,75,87,70,82,88,83,89,73,68,70,50,79,44,80,48,79,45,87,51,94,94,58,81,47,76,48,79,46,80,80

Nearest PDB structures (foldseek):
  8sku-assembly1_J  TM=4.375E-01  e=7.458E+00  Homo sapiens
  3tdh-assembly1_B  TM=2.382E-01  e=5.724E+00  Saccharomyces cerevisiae S288C

Mean predicted aligned error: 11.17 Å

pLDDT: mean 86.78, std 18.42, range [36.56, 98.56]

Foldseek 3Di:
DPDDPDPDDPPPPPDDDDDPDDVVVVVVVVCVVPDQDPVNVVVVVVVVVVQCVVLVPDADGPDVVDDPPPPDDDPVPDFDKDWDWDDDDPDTDIDIDGD

Secondary structure (DSSP, 8-state):
-----------------PPPP-HHHHHHHHHHHH---HHHHHHHHHHHHHHHHHHHHSTTSSS--------S---S---SEEEEEEE-SSSEEEEEEE-